Protein AF-A0A2I2M7M9-F1 (afdb_monomer_lite)

Structure (mmCIF, N/CA/C/O backbone):
data_AF-A0A2I2M7M9-F1
#
_entry.id   AF-A0A2I2M7M9-F1
#
loop_
_atom_site.group_PDB
_atom_site.id
_atom_site.type_symbol
_atom_site.label_atom_id
_atom_site.label_alt_id
_atom_site.label_comp_id
_atom_site.label_asym_id
_atom_site.label_entity_id
_atom_site.label_seq_id
_atom_site.pdbx_PDB_ins_code
_atom_site.Cartn_x
_atom_site.Cartn_y
_atom_site.Cartn_z
_atom_site.occupancy
_atom_site.B_iso_or_equiv
_atom_site.auth_seq_id
_atom_site.auth_comp_id
_atom_site.auth_asym_id
_atom_site.auth_atom_id
_atom_site.pdbx_PDB_model_num
ATOM 1 N N . MET A 1 1 ? 48.094 -15.611 -30.855 1.00 44.41 1 MET A N 1
ATOM 2 C CA . MET A 1 1 ? 46.744 -16.075 -31.237 1.00 44.41 1 MET A CA 1
ATOM 3 C C . MET A 1 1 ? 45.742 -15.620 -30.183 1.00 44.41 1 MET A C 1
ATOM 5 O O . MET A 1 1 ? 45.977 -15.866 -29.015 1.00 44.41 1 MET A O 1
ATOM 9 N N . LYS A 1 2 ? 44.714 -14.894 -30.653 1.00 49.22 2 LYS A N 1
ATOM 10 C CA . LYS A 1 2 ? 43.324 -14.710 -30.177 1.00 49.22 2 LYS A CA 1
ATOM 11 C C . LYS A 1 2 ? 43.029 -14.790 -28.661 1.00 49.22 2 LYS A C 1
ATOM 13 O O . LYS A 1 2 ? 43.117 -15.846 -28.062 1.00 49.22 2 LYS A O 1
ATOM 18 N N . LYS A 1 3 ? 42.684 -13.644 -28.057 1.00 55.97 3 LYS A N 1
ATOM 19 C CA . LYS A 1 3 ? 41.304 -13.178 -27.744 1.00 55.97 3 LYS A CA 1
ATOM 20 C C . LYS A 1 3 ? 40.744 -13.811 -26.462 1.00 55.97 3 LYS A C 1
ATOM 22 O O . LYS A 1 3 ? 40.068 -14.827 -26.528 1.00 55.97 3 LYS A O 1
ATOM 27 N N . VAL A 1 4 ? 40.954 -13.149 -25.323 1.00 57.75 4 VAL A N 1
ATOM 28 C CA . VAL A 1 4 ? 40.234 -13.443 -24.070 1.00 57.75 4 VAL A CA 1
ATOM 29 C C . VAL A 1 4 ? 39.815 -12.126 -23.415 1.00 57.75 4 VAL A C 1
ATOM 31 O O . VAL A 1 4 ? 40.313 -11.758 -22.366 1.00 57.75 4 VAL A O 1
ATOM 34 N N . LEU A 1 5 ? 38.950 -11.360 -24.078 1.00 57.22 5 LEU A N 1
ATOM 35 C CA . LEU A 1 5 ? 38.332 -10.159 -23.498 1.00 57.22 5 LEU A CA 1
ATOM 36 C C . LEU A 1 5 ? 36.940 -9.957 -24.111 1.00 57.22 5 LEU A C 1
ATOM 38 O O . LEU A 1 5 ? 36.684 -8.953 -24.764 1.00 57.22 5 LEU A O 1
ATOM 42 N N . LEU A 1 6 ? 36.054 -10.952 -24.007 1.00 54.38 6 LEU A N 1
ATOM 43 C CA . LEU A 1 6 ? 34.693 -10.806 -24.547 1.00 54.38 6 LEU A CA 1
ATOM 44 C C . LEU A 1 6 ? 33.604 -11.566 -23.778 1.00 54.38 6 LEU A C 1
ATOM 46 O O . LEU A 1 6 ? 32.523 -11.780 -24.308 1.00 54.38 6 LEU A O 1
ATOM 50 N N . THR A 1 7 ? 33.864 -11.969 -22.534 1.00 54.47 7 THR A N 1
ATOM 51 C CA . THR A 1 7 ? 32.891 -12.715 -21.712 1.00 54.47 7 THR A CA 1
ATOM 52 C C . THR A 1 7 ? 32.330 -11.923 -20.531 1.00 54.47 7 THR A C 1
ATOM 54 O O . THR A 1 7 ? 31.313 -12.321 -19.980 1.00 54.47 7 THR A O 1
ATOM 57 N N . ALA A 1 8 ? 32.914 -10.774 -20.171 1.00 53.47 8 ALA A N 1
ATOM 58 C CA . ALA A 1 8 ? 32.422 -9.952 -19.057 1.00 53.47 8 ALA A CA 1
ATOM 59 C C . ALA A 1 8 ? 31.257 -9.014 -19.433 1.00 53.47 8 ALA A C 1
ATOM 61 O O . ALA A 1 8 ? 30.558 -8.525 -18.553 1.00 53.47 8 ALA A O 1
ATOM 62 N N . LEU A 1 9 ? 31.021 -8.771 -20.728 1.00 52.22 9 LEU A N 1
ATOM 63 C CA . LEU A 1 9 ? 30.019 -7.798 -21.185 1.00 52.22 9 LEU A CA 1
ATOM 64 C C . LEU A 1 9 ? 28.582 -8.341 -21.236 1.00 52.22 9 LEU A C 1
ATOM 66 O O . LEU A 1 9 ? 27.652 -7.558 -21.382 1.00 52.22 9 LEU A O 1
ATOM 70 N N . PHE A 1 10 ? 28.383 -9.656 -21.099 1.00 52.16 10 PHE A N 1
ATOM 71 C CA . PHE A 1 10 ? 27.047 -10.261 -21.168 1.00 52.16 10 PHE A CA 1
ATOM 72 C C . PHE A 1 10 ? 26.353 -10.404 -19.809 1.00 52.16 10 PHE A C 1
ATOM 74 O O . PHE A 1 10 ? 25.134 -10.476 -19.770 1.00 52.16 10 PHE A O 1
ATOM 81 N N . LEU A 1 11 ? 27.078 -10.392 -18.686 1.00 51.91 11 LEU A N 1
ATOM 82 C CA . LEU A 1 11 ? 26.470 -10.568 -17.356 1.00 51.91 11 LEU A CA 1
ATOM 83 C C . LEU A 1 11 ? 25.790 -9.299 -16.812 1.00 51.91 11 LEU A C 1
ATOM 85 O O . LEU A 1 11 ? 24.999 -9.389 -15.880 1.00 51.91 11 LEU A O 1
ATOM 89 N N . GLY A 1 12 ? 26.057 -8.127 -17.399 1.00 50.84 12 GLY A N 1
ATOM 90 C CA . GLY A 1 12 ? 25.475 -6.853 -16.960 1.00 50.84 12 GLY A CA 1
ATOM 91 C C . GLY A 1 12 ? 24.059 -6.572 -17.473 1.00 50.84 12 GLY A C 1
ATOM 92 O O . GLY A 1 12 ? 23.399 -5.688 -16.943 1.00 50.84 12 GLY A O 1
ATOM 93 N N . ALA A 1 13 ? 23.575 -7.307 -18.481 1.00 50.75 13 ALA A N 1
ATOM 94 C CA . ALA A 1 13 ? 22.282 -7.026 -19.118 1.00 50.75 13 ALA A CA 1
ATOM 95 C C . ALA A 1 13 ? 21.083 -7.728 -18.450 1.00 50.75 13 ALA A C 1
ATOM 97 O O . ALA A 1 13 ? 19.941 -7.363 -18.709 1.00 50.75 13 ALA A O 1
ATOM 98 N N . PHE A 1 14 ? 21.319 -8.726 -17.590 1.00 49.38 14 PHE A N 1
ATOM 99 C CA . PHE A 1 14 ? 20.245 -9.500 -16.945 1.00 49.38 14 PHE A CA 1
ATOM 100 C C . PHE A 1 14 ? 19.903 -9.012 -15.530 1.00 49.38 14 PHE A C 1
ATOM 102 O O . PHE A 1 14 ? 18.867 -9.381 -14.979 1.00 49.38 14 PHE A O 1
ATOM 109 N N . VAL A 1 15 ? 20.757 -8.176 -14.929 1.00 51.69 15 VAL A N 1
ATOM 110 C CA . VAL A 1 15 ? 20.535 -7.648 -13.571 1.00 51.69 15 VAL A CA 1
ATOM 111 C C . VAL A 1 15 ? 19.597 -6.434 -13.586 1.00 51.69 15 VAL A C 1
ATOM 113 O O . VAL A 1 15 ? 18.911 -6.178 -12.604 1.00 51.69 15 VAL A O 1
ATOM 116 N N . SER A 1 16 ? 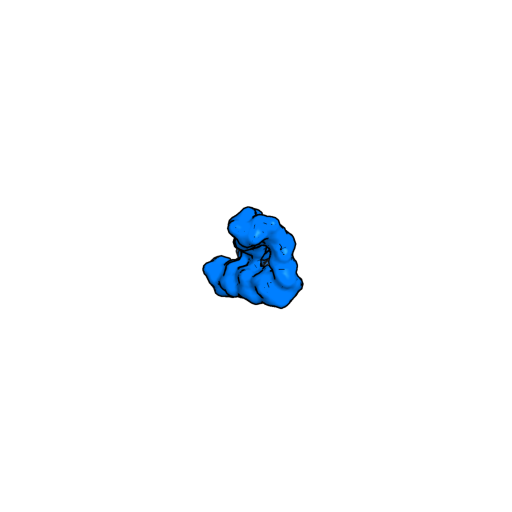19.485 -5.725 -14.712 1.00 48.84 16 SER A N 1
ATOM 117 C CA . SER A 1 16 ? 18.637 -4.532 -14.828 1.00 48.84 16 SER A CA 1
ATOM 118 C C . SER A 1 16 ? 17.161 -4.813 -15.126 1.00 48.84 16 SER A C 1
ATOM 120 O O . SER A 1 16 ? 16.354 -3.905 -14.980 1.00 48.84 16 SER A O 1
ATOM 122 N N . ALA A 1 17 ? 16.783 -6.033 -15.528 1.00 48.41 17 ALA A N 1
ATOM 123 C CA . ALA A 1 17 ? 15.372 -6.379 -15.743 1.00 48.41 17 ALA A CA 1
ATOM 124 C C . ALA A 1 17 ? 14.641 -6.619 -14.408 1.00 48.41 17 ALA A C 1
ATOM 126 O O . ALA A 1 17 ? 13.609 -6.014 -14.148 1.00 48.41 17 ALA A O 1
ATOM 127 N N . ASN A 1 18 ? 1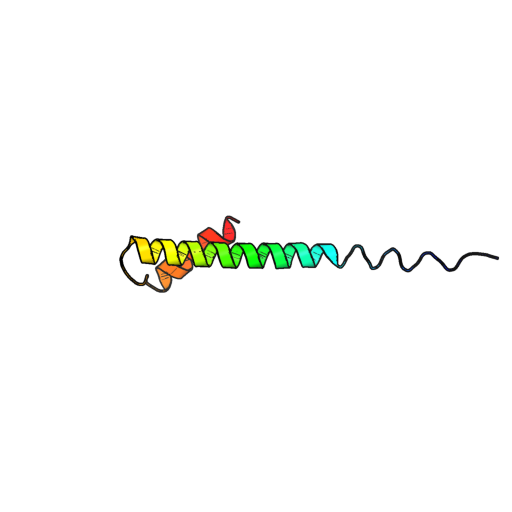5.254 -7.396 -13.508 1.00 47.78 18 ASN A N 1
ATOM 128 C CA . ASN A 1 18 ? 14.674 -7.705 -12.195 1.00 47.78 18 ASN A CA 1
ATOM 129 C C . ASN A 1 18 ? 14.706 -6.513 -11.221 1.00 47.78 18 ASN A C 1
ATOM 131 O O . ASN A 1 18 ? 13.929 -6.480 -10.273 1.00 47.78 18 ASN A O 1
ATOM 135 N N . ALA A 1 19 ? 15.609 -5.547 -11.429 1.00 50.53 19 ALA A N 1
ATOM 136 C CA . ALA A 1 19 ? 15.664 -4.332 -10.618 1.00 50.53 19 ALA A CA 1
ATOM 137 C C . ALA A 1 19 ? 14.518 -3.366 -10.956 1.00 50.53 19 ALA A C 1
ATOM 139 O O . ALA A 1 19 ? 13.958 -2.767 -10.051 1.00 50.53 19 ALA A O 1
ATOM 140 N N . VAL A 1 20 ? 14.127 -3.257 -12.232 1.00 50.00 20 VAL A N 1
ATOM 141 C CA . VAL A 1 20 ? 12.976 -2.436 -12.647 1.00 50.00 20 VAL A CA 1
ATOM 142 C C . VAL A 1 20 ? 11.655 -3.060 -12.187 1.00 50.00 20 VAL A C 1
ATOM 144 O O . VAL A 1 20 ? 10.755 -2.334 -11.780 1.00 50.00 20 VAL A O 1
ATOM 147 N N . GLU A 1 21 ? 11.538 -4.391 -12.193 1.00 51.09 21 GLU A N 1
ATOM 148 C CA . GLU A 1 21 ? 10.331 -5.071 -11.700 1.00 51.09 21 GLU A CA 1
ATOM 149 C C . GLU A 1 21 ? 10.183 -5.012 -10.169 1.00 51.09 21 GLU A C 1
ATOM 151 O O . GLU A 1 21 ? 9.056 -4.932 -9.679 1.00 51.09 21 GLU A O 1
ATOM 156 N N . LEU A 1 22 ? 11.285 -5.016 -9.403 1.00 52.75 22 LEU A N 1
ATOM 157 C CA . LEU A 1 22 ? 11.224 -4.794 -7.951 1.00 52.75 22 LEU A CA 1
ATOM 158 C C . LEU A 1 22 ? 10.910 -3.332 -7.613 1.00 52.75 22 LEU A C 1
ATOM 160 O O . LEU A 1 22 ? 10.009 -3.088 -6.819 1.00 52.75 22 LEU A O 1
ATOM 164 N N . ASP A 1 23 ? 11.607 -2.380 -8.242 1.00 53.56 23 ASP A N 1
ATOM 165 C CA . ASP A 1 23 ? 11.441 -0.941 -7.985 1.00 53.56 23 ASP A CA 1
ATOM 166 C C . ASP A 1 23 ? 10.043 -0.455 -8.419 1.00 53.56 23 ASP A C 1
ATOM 168 O O . ASP A 1 23 ? 9.398 0.331 -7.728 1.00 53.56 23 ASP A O 1
ATOM 172 N N . GLY A 1 24 ? 9.505 -1.009 -9.514 1.00 58.47 24 GLY A N 1
ATOM 173 C CA . GLY A 1 24 ? 8.116 -0.804 -9.928 1.00 58.47 24 GLY A CA 1
ATOM 174 C C . GLY A 1 24 ? 7.111 -1.343 -8.907 1.00 58.47 24 GLY A C 1
ATOM 175 O O . GLY A 1 24 ? 6.208 -0.618 -8.502 1.00 58.47 24 GLY A O 1
ATOM 176 N N . ARG A 1 25 ? 7.288 -2.580 -8.415 1.00 62.12 25 ARG A N 1
ATOM 177 C CA . ARG A 1 25 ? 6.375 -3.177 -7.417 1.00 62.12 25 ARG A CA 1
ATOM 178 C C . ARG A 1 25 ? 6.429 -2.493 -6.054 1.00 62.12 25 ARG A C 1
ATOM 180 O O . ARG A 1 25 ? 5.397 -2.438 -5.388 1.00 62.12 25 ARG A O 1
ATOM 187 N N . GLU A 1 26 ? 7.587 -1.986 -5.636 1.00 65.31 26 GLU A N 1
ATOM 188 C CA . GLU A 1 26 ? 7.723 -1.213 -4.394 1.00 65.31 26 GLU A CA 1
ATOM 189 C C . GLU A 1 26 ? 6.982 0.129 -4.498 1.00 65.31 26 GLU A C 1
ATOM 191 O O . GLU A 1 26 ? 6.258 0.517 -3.578 1.00 65.31 26 GLU A O 1
ATOM 196 N N . ASN A 1 27 ? 7.064 0.784 -5.661 1.00 78.19 27 ASN A N 1
ATOM 197 C CA . ASN A 1 27 ? 6.296 1.995 -5.943 1.00 78.19 27 ASN A CA 1
ATOM 198 C C . ASN A 1 27 ? 4.782 1.726 -5.980 1.00 78.19 27 ASN A C 1
ATOM 200 O O . ASN A 1 27 ? 4.021 2.507 -5.409 1.00 78.19 27 ASN A O 1
ATOM 204 N N . CYS A 1 28 ? 4.341 0.606 -6.565 1.00 84.12 28 CYS A N 1
ATOM 205 C CA . CYS A 1 28 ? 2.923 0.234 -6.581 1.00 84.12 28 CYS A CA 1
ATOM 206 C C . CYS A 1 28 ? 2.390 -0.123 -5.187 1.00 84.12 28 CYS A C 1
ATOM 208 O O . CYS A 1 28 ? 1.262 0.233 -4.856 1.00 84.12 28 CYS A O 1
ATOM 210 N N . HIS A 1 29 ? 3.203 -0.764 -4.340 1.00 86.31 29 HIS A N 1
ATOM 211 C CA . HIS A 1 29 ? 2.840 -1.018 -2.943 1.00 86.31 29 HIS A CA 1
ATOM 212 C C . HIS A 1 29 ? 2.664 0.291 -2.164 1.00 86.31 29 HIS A C 1
ATOM 214 O O . HIS A 1 29 ? 1.643 0.490 -1.510 1.00 86.31 29 HIS A O 1
ATOM 220 N N . SER A 1 30 ? 3.632 1.206 -2.278 1.00 86.56 30 SER A N 1
ATOM 221 C CA . SER A 1 30 ? 3.574 2.524 -1.634 1.00 86.56 30 SER A CA 1
ATOM 222 C C . SER A 1 30 ? 2.357 3.335 -2.098 1.00 86.56 30 SER A C 1
ATOM 224 O O . SER A 1 30 ? 1.645 3.920 -1.280 1.00 86.56 30 SER A O 1
ATOM 226 N N . TYR A 1 31 ? 2.063 3.308 -3.403 1.00 86.50 31 TYR A N 1
ATOM 227 C CA . TYR A 1 31 ? 0.876 3.942 -3.975 1.00 86.50 31 TYR A CA 1
ATOM 228 C C . TYR A 1 31 ? -0.426 3.347 -3.422 1.00 86.50 31 TYR A C 1
ATOM 230 O O . TYR A 1 31 ? -1.288 4.093 -2.956 1.00 86.50 31 TYR A O 1
ATOM 238 N N . ALA A 1 32 ? -0.553 2.019 -3.420 1.00 88.56 32 ALA A N 1
ATOM 239 C CA . ALA A 1 32 ? -1.745 1.331 -2.938 1.00 88.56 32 ALA A CA 1
ATOM 240 C C . ALA A 1 32 ? -2.006 1.580 -1.444 1.00 88.56 32 ALA A C 1
ATOM 242 O O . ALA A 1 32 ? -3.129 1.915 -1.068 1.00 88.56 32 ALA A O 1
ATOM 243 N N . CYS A 1 33 ? -0.968 1.524 -0.604 1.00 88.69 33 CYS A N 1
ATOM 244 C CA . CYS A 1 33 ? -1.070 1.889 0.813 1.00 88.69 33 CYS A CA 1
ATOM 245 C C . CYS A 1 33 ? -1.523 3.346 0.999 1.00 88.69 33 CYS A C 1
ATOM 247 O O . CYS A 1 33 ? -2.438 3.609 1.777 1.00 88.69 33 CYS A O 1
ATOM 249 N N . GLY A 1 34 ? -0.952 4.288 0.240 1.00 89.75 34 GLY A N 1
ATOM 250 C CA . GLY A 1 34 ? -1.350 5.697 0.304 1.00 89.75 34 GLY A CA 1
ATOM 251 C C . GLY A 1 34 ? -2.800 5.944 -0.129 1.00 89.75 34 GLY A C 1
ATOM 252 O O . GLY A 1 34 ? -3.467 6.829 0.410 1.00 89.75 34 GLY A O 1
ATOM 253 N N . MET A 1 35 ? -3.321 5.149 -1.070 1.00 91.12 35 MET A N 1
ATOM 254 C CA . MET A 1 35 ? -4.733 5.203 -1.455 1.00 91.12 35 MET A CA 1
ATOM 255 C C . MET A 1 35 ? -5.639 4.739 -0.312 1.00 91.12 35 MET A C 1
ATOM 257 O O . MET A 1 35 ? -6.596 5.446 0.002 1.00 91.12 35 MET A O 1
ATOM 261 N N . VAL A 1 36 ? -5.323 3.618 0.346 1.00 91.06 36 VAL A N 1
ATOM 262 C CA . VAL A 1 36 ? -6.079 3.132 1.517 1.00 91.06 36 VAL A CA 1
ATOM 263 C C . VAL A 1 36 ? -6.097 4.183 2.630 1.00 91.06 36 VAL A C 1
ATOM 265 O O . VAL A 1 36 ? -7.178 4.580 3.060 1.00 91.06 36 VAL A O 1
ATOM 268 N N . GLU A 1 37 ? -4.935 4.724 3.011 1.00 90.69 37 GLU A N 1
ATOM 269 C CA . GLU A 1 37 ? -4.837 5.782 4.032 1.00 90.69 37 GLU A CA 1
ATOM 270 C C . GLU A 1 37 ? -5.656 7.029 3.655 1.00 90.69 37 GLU A C 1
ATOM 272 O O . GLU A 1 37 ? -6.287 7.665 4.505 1.00 90.69 37 GLU A O 1
ATOM 277 N N . SER A 1 38 ? -5.685 7.385 2.365 1.00 90.31 38 SER A N 1
ATOM 278 C CA . SER A 1 38 ? -6.506 8.493 1.879 1.00 90.31 38 SER A CA 1
ATOM 279 C C . SER A 1 38 ? -7.996 8.205 2.050 1.00 90.31 38 SER A C 1
ATOM 281 O O . SER A 1 38 ? -8.738 9.082 2.496 1.00 90.31 38 SER A O 1
ATOM 283 N N . TYR A 1 39 ? -8.455 6.991 1.739 1.00 87.81 39 TYR A N 1
ATOM 284 C CA . TYR A 1 39 ? -9.850 6.611 1.954 1.00 87.81 39 TYR A CA 1
ATOM 285 C C . TYR A 1 39 ? -10.216 6.585 3.441 1.00 87.81 39 TYR A C 1
ATOM 287 O O . TYR A 1 39 ? -11.269 7.111 3.795 1.00 87.81 39 TYR A O 1
ATOM 295 N N . GLU A 1 40 ? -9.347 6.075 4.315 1.00 87.19 40 GLU A N 1
ATOM 296 C CA . GLU A 1 40 ? -9.549 6.102 5.772 1.00 87.19 40 GLU A CA 1
ATOM 297 C C . GLU A 1 40 ? -9.648 7.535 6.311 1.00 87.19 40 GLU A C 1
ATOM 299 O O . GLU A 1 40 ? -10.555 7.881 7.076 1.00 87.19 40 GLU A O 1
ATOM 304 N N . SER A 1 41 ? -8.760 8.416 5.842 1.00 88.00 41 SER A N 1
ATOM 305 C CA . SER A 1 41 ? -8.775 9.832 6.208 1.00 88.00 41 SER A CA 1
ATOM 306 C C . SER A 1 41 ? -10.043 10.546 5.721 1.00 88.00 41 SER A C 1
ATOM 308 O O . SER A 1 41 ? -10.614 11.352 6.459 1.00 88.00 41 SER A O 1
ATOM 310 N N . ASN A 1 42 ? -10.523 10.227 4.514 1.00 85.62 42 ASN A N 1
ATOM 311 C CA . ASN A 1 42 ? -11.728 10.828 3.935 1.00 85.62 42 ASN A CA 1
ATOM 312 C C . ASN A 1 42 ? -13.033 10.285 4.540 1.00 85.62 42 ASN A C 1
ATOM 314 O O . ASN A 1 42 ? -13.993 11.043 4.680 1.00 85.62 42 ASN A O 1
ATOM 318 N N . ASN A 1 43 ? -13.079 9.005 4.922 1.00 82.12 43 ASN A N 1
ATOM 319 C CA . ASN A 1 43 ? -14.246 8.398 5.574 1.00 82.12 43 ASN A CA 1
ATOM 320 C C . ASN A 1 43 ? -14.291 8.636 7.092 1.00 82.12 43 ASN A C 1
ATOM 322 O O . ASN A 1 43 ? -15.278 8.279 7.736 1.00 82.12 43 ASN A O 1
ATOM 326 N N . GLY A 1 44 ? -13.270 9.281 7.664 1.00 78.31 44 GLY A N 1
ATOM 327 C CA . GLY A 1 44 ? -13.247 9.668 9.074 1.00 78.31 44 GLY A CA 1
ATOM 328 C C . GLY A 1 44 ? -13.013 8.499 10.032 1.00 78.31 44 GLY A C 1
ATOM 329 O O . GLY A 1 44 ? -13.437 8.573 11.187 1.00 78.31 44 GLY A O 1
ATOM 330 N N . GLY A 1 45 ? -12.360 7.432 9.571 1.00 81.25 45 GLY A N 1
ATOM 331 C CA . GLY A 1 45 ? -12.094 6.249 10.381 1.00 81.25 45 GLY A CA 1
ATOM 332 C C . GLY A 1 45 ? -11.414 5.124 9.609 1.00 81.25 45 GLY A C 1
ATOM 333 O O . GLY A 1 45 ? -11.304 5.169 8.388 1.00 81.25 45 GLY A O 1
ATOM 334 N N . GLU A 1 46 ? -10.968 4.121 10.362 1.00 83.94 46 GLU A N 1
ATOM 335 C CA . GLU A 1 46 ? -10.347 2.899 9.847 1.00 83.94 46 GLU A CA 1
ATOM 336 C C . GLU A 1 46 ? -11.344 2.139 8.963 1.00 83.94 46 GLU A C 1
ATOM 338 O O . GLU A 1 46 ? -12.518 1.972 9.326 1.00 83.94 46 GLU A O 1
ATOM 343 N N . LEU A 1 47 ? -10.892 1.722 7.782 1.00 86.06 47 LEU A N 1
ATOM 344 C CA . LEU A 1 47 ? -11.709 0.933 6.870 1.00 86.06 47 LEU A CA 1
ATOM 345 C C . LEU A 1 47 ? -11.876 -0.485 7.419 1.00 86.06 47 LEU A C 1
ATOM 347 O O . LEU A 1 47 ? -11.089 -0.971 8.233 1.00 86.06 47 LEU A O 1
ATOM 351 N N . SER A 1 48 ? -12.909 -1.188 6.952 1.00 89.94 48 SER A N 1
ATOM 352 C CA . SER A 1 48 ? -12.936 -2.629 7.173 1.00 89.94 48 SER A CA 1
A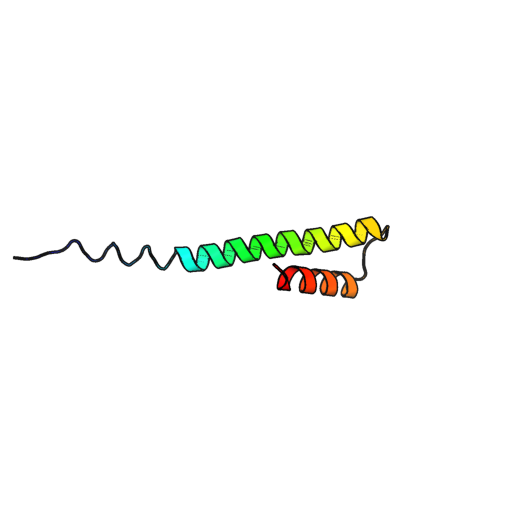TOM 353 C C . SER A 1 48 ? -11.759 -3.270 6.431 1.00 89.94 48 SER A C 1
ATOM 355 O O . SER A 1 48 ? -11.353 -2.790 5.373 1.00 89.94 48 SER A O 1
ATOM 357 N N . LEU A 1 49 ? -11.225 -4.369 6.969 1.00 86.50 49 LEU A N 1
ATOM 358 C CA . LEU A 1 49 ? -10.142 -5.118 6.320 1.00 86.50 49 LEU A CA 1
ATOM 359 C C . LEU A 1 49 ? -10.486 -5.488 4.870 1.00 86.50 49 LEU A C 1
ATOM 361 O O . LEU A 1 49 ? -9.613 -5.458 4.020 1.00 86.50 49 LEU A O 1
ATOM 365 N N . GLU A 1 50 ? -11.753 -5.794 4.589 1.00 91.06 50 GLU A N 1
ATOM 366 C CA . GLU A 1 50 ? -12.228 -6.175 3.256 1.00 91.06 50 GLU A CA 1
ATOM 367 C C . GLU A 1 50 ? -12.257 -4.979 2.287 1.00 91.06 50 GLU A C 1
ATOM 369 O O . GLU A 1 50 ? -11.848 -5.107 1.135 1.00 91.06 50 GLU A O 1
ATOM 374 N N . ASP A 1 51 ? -12.661 -3.795 2.761 1.00 88.19 51 ASP A N 1
ATOM 375 C CA . ASP A 1 51 ? -12.651 -2.571 1.950 1.00 88.19 51 ASP A CA 1
ATOM 376 C C . ASP A 1 51 ? -11.223 -2.066 1.703 1.00 88.19 51 ASP A C 1
ATOM 378 O O . ASP A 1 51 ? -10.900 -1.623 0.599 1.00 88.19 51 ASP A O 1
ATOM 382 N N . ALA A 1 52 ? -10.362 -2.145 2.721 1.00 88.12 52 ALA A N 1
ATOM 383 C CA . ALA A 1 52 ? -8.955 -1.782 2.614 1.00 88.12 52 ALA A CA 1
ATOM 384 C C . ALA A 1 52 ? -8.225 -2.677 1.601 1.00 88.12 52 ALA A C 1
ATOM 386 O O . ALA A 1 52 ? -7.499 -2.158 0.756 1.00 88.1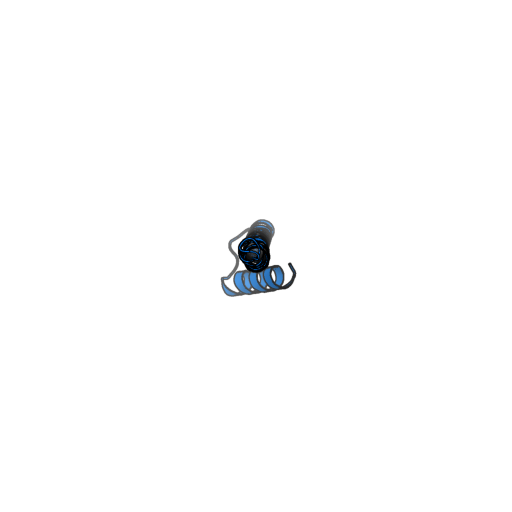2 52 ALA A O 1
ATOM 387 N N . ASP A 1 53 ? -8.467 -3.991 1.639 1.00 91.19 53 ASP A N 1
ATOM 388 C CA . ASP A 1 53 ? -7.869 -4.961 0.712 1.00 91.19 53 ASP A CA 1
ATOM 389 C C . ASP A 1 53 ? -8.360 -4.730 -0.725 1.00 91.19 53 ASP A C 1
ATOM 391 O O . ASP A 1 53 ? -7.560 -4.640 -1.652 1.00 91.19 53 ASP A O 1
ATOM 395 N N . ALA A 1 54 ? -9.663 -4.490 -0.916 1.00 92.25 54 ALA A N 1
ATOM 396 C CA . ALA A 1 54 ? -10.215 -4.180 -2.235 1.00 92.25 54 ALA A CA 1
ATOM 397 C C . ALA A 1 54 ? -9.631 -2.886 -2.834 1.00 92.25 54 ALA A C 1
ATOM 399 O O . ALA A 1 54 ? -9.315 -2.835 -4.025 1.00 92.25 54 ALA A O 1
ATOM 400 N N . ILE A 1 55 ? -9.483 -1.828 -2.029 1.00 89.62 55 ILE A N 1
ATOM 401 C CA . ILE A 1 55 ? -8.873 -0.562 -2.467 1.00 89.62 55 ILE A CA 1
ATOM 402 C C . ILE A 1 55 ? -7.387 -0.753 -2.768 1.00 89.62 55 ILE A C 1
ATOM 404 O O . ILE A 1 55 ? -6.904 -0.239 -3.781 1.00 89.62 55 ILE A O 1
ATOM 408 N N . TYR A 1 56 ? -6.681 -1.493 -1.913 1.00 91.19 56 TYR A N 1
ATOM 409 C CA . TYR A 1 56 ? -5.274 -1.814 -2.096 1.00 91.19 56 TYR A CA 1
ATOM 410 C C . TYR A 1 56 ? -5.049 -2.577 -3.407 1.00 91.19 56 TYR A C 1
ATOM 412 O O . TYR A 1 56 ? -4.242 -2.140 -4.225 1.00 91.19 56 TYR A O 1
ATOM 420 N N . ASP A 1 57 ? -5.804 -3.648 -3.657 1.00 91.38 57 ASP A N 1
ATOM 421 C CA . ASP A 1 57 ? -5.669 -4.469 -4.863 1.00 91.38 57 ASP A CA 1
ATOM 422 C C . ASP A 1 57 ? -5.993 -3.672 -6.131 1.00 91.38 57 ASP A C 1
ATOM 424 O O . ASP A 1 57 ? -5.214 -3.682 -7.085 1.00 91.38 57 ASP A O 1
ATOM 428 N N . MET A 1 58 ? -7.082 -2.890 -6.128 1.00 89.00 58 MET A N 1
ATOM 429 C CA . MET A 1 58 ? -7.414 -2.016 -7.260 1.00 89.00 58 MET A CA 1
ATOM 430 C C . MET A 1 58 ? -6.303 -1.000 -7.555 1.00 89.00 58 MET A C 1
ATOM 432 O O . MET A 1 58 ? -5.988 -0.752 -8.721 1.00 89.00 58 MET A O 1
ATOM 436 N N . ALA A 1 5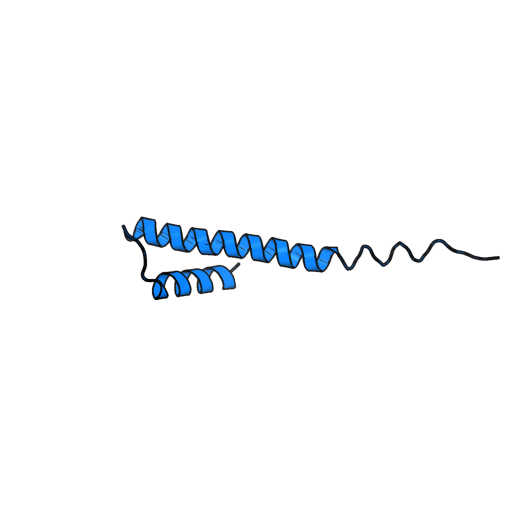9 ? -5.716 -0.390 -6.522 1.00 86.19 59 ALA A N 1
ATOM 437 C CA . ALA A 1 59 ? -4.640 0.589 -6.671 1.00 86.19 59 ALA A CA 1
ATOM 438 C C . ALA A 1 59 ? -3.310 -0.063 -7.086 1.00 86.19 59 ALA A C 1
ATOM 440 O O . ALA A 1 59 ? -2.558 0.508 -7.873 1.00 86.19 59 ALA A O 1
ATOM 441 N N . TYR A 1 60 ? -3.033 -1.271 -6.599 1.00 85.94 60 TYR A N 1
ATOM 442 C CA . TYR A 1 60 ? -1.831 -2.024 -6.936 1.00 85.94 60 TYR A CA 1
ATOM 443 C C . TYR A 1 60 ? -1.859 -2.524 -8.387 1.00 85.94 60 TYR A C 1
ATOM 445 O O . TYR A 1 60 ? -0.849 -2.445 -9.083 1.00 85.94 60 TYR A O 1
ATOM 453 N N . GLU A 1 61 ? -3.014 -2.994 -8.870 1.00 84.38 61 GLU A N 1
ATOM 454 C CA . GLU A 1 61 ? -3.196 -3.460 -10.253 1.00 84.38 61 GLU A CA 1
ATOM 455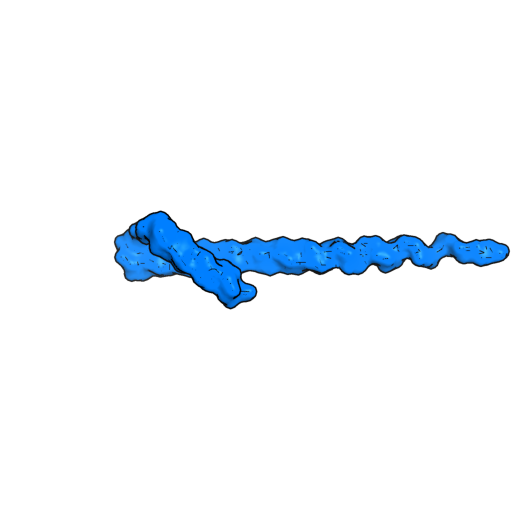 C C . GLU A 1 61 ? -3.215 -2.325 -11.293 1.00 84.38 61 GLU A C 1
ATOM 457 O O . GLU A 1 61 ? -3.044 -2.582 -12.486 1.00 84.38 61 GLU A O 1
ATOM 462 N N . SER A 1 62 ? -3.423 -1.075 -10.868 1.00 80.06 62 SER A N 1
ATOM 463 C CA . SER A 1 62 ? -3.557 0.090 -11.758 1.00 80.06 62 SER A CA 1
ATOM 464 C C . SER A 1 62 ? -2.275 0.923 -11.950 1.00 80.06 62 SER A C 1
ATOM 466 O O . SER A 1 62 ? -2.334 1.959 -12.615 1.00 80.06 62 SER A O 1
ATOM 468 N N . CYS A 1 63 ? -1.138 0.475 -11.412 1.00 74.00 63 CYS A N 1
ATOM 469 C CA . CYS A 1 63 ? 0.148 1.192 -11.341 1.00 74.00 63 CYS A CA 1
ATOM 470 C C . CYS A 1 63 ? 1.103 1.018 -12.564 1.00 74.00 63 CYS A C 1
ATOM 472 O O . CYS A 1 63 ? 1.331 -0.128 -12.999 1.00 74.00 63 CYS A O 1
#

Sequence (63 aa):
MKKVLLTALFLGAFVSANAVELDGRENCHSYACGMVESYESNNGGELSLEDADAIYDMAYESC

Foldseek 3Di:
DDDDDDDPVPVVPVVVVVVCVVVLQVVLQVQLQVQQVVVCVVVVHHDDPVVSVVSSVVSSVVD

Radius of gyration: 21.04 Å; chains: 1; bounding box: 61×27×42 Å

Secondary structure (DSSP, 8-state):
-----SSSSSTTSSHHHHHHHHHHHHHHHHHHHHHHHHHHHHHTSPPPHHHHHHHHHHHHHT-

Organism: NCBI:txid2781388

pLDDT: mean 72.79, std 17.24, range [44.41, 92.25]